Protein AF-A0A0K0D5I9-F1 (afdb_monomer_lite)

Secondary structure (DSSP, 8-state):
-PPPP-THHHHHHHHTSHHHHHHHHHHHHHHHHHHHHHHHHHHHHHHHHHHHHHHHHH-TT-SS-TTTT-HHHH---PPP---S-EEETTT--HHHHIIIIITTT---EEESTTTT-THHHHS-----SS--S-----

Sequence (138 aa):
MEPSVPVVSHLWSYFTSTKFVKDIGEAANIVKNAVVEAGRRIYLTRCERRVAAAQRKQRPDLKDGWSALDLANKFKLAPLDDKMERVDGTALNVEEFQEKYEAPRIPCVITGLTRNWKAHENWTIRVSHFYPIYSCLI

Radius of gyration: 32.14 Å; chains: 1; bounding box: 56×35×105 Å

Foldseek 3Di:
DPDDDPPVVVVVCCCPDPNVVVVVVVVVVVVVVVVVVVVVVVVVVVVVVVVLVVCCVVCVVCNPCPCVPVCVPVPDDDDDDDPAAEDEPVPDDPVNCCVPPVVVPNDHHYDNPCPPPCCVVPVDPDPDPDDDPPDPDD

Organism: Angiostrongylus cantonensis (NCBI:txid6313)

Structure (mmCIF, N/CA/C/O backbone):
data_AF-A0A0K0D5I9-F1
#
_entry.id   AF-A0A0K0D5I9-F1
#
loop_
_atom_site.group_PDB
_atom_site.id
_atom_site.type_symbol
_atom_site.label_atom_id
_atom_site.label_alt_id
_atom_site.label_comp_id
_atom_site.label_asym_id
_atom_site.label_entity_id
_atom_site.label_seq_id
_atom_site.pdbx_PDB_ins_code
_atom_site.Cartn_x
_atom_site.Cartn_y
_atom_site.Cartn_z
_atom_site.occupancy
_atom_site.B_iso_or_equiv
_atom_site.auth_seq_id
_atom_site.auth_comp_id
_atom_site.auth_asym_id
_atom_site.auth_atom_id
_atom_site.pdbx_PDB_model_num
ATOM 1 N N . MET A 1 1 ? 31.358 -1.323 -76.765 1.00 41.28 1 MET A N 1
ATOM 2 C CA . MET A 1 1 ? 31.624 -0.511 -75.560 1.00 41.28 1 MET A CA 1
ATOM 3 C C . MET A 1 1 ? 30.287 0.061 -75.134 1.00 41.28 1 MET A C 1
ATOM 5 O O . MET A 1 1 ? 29.838 1.033 -75.722 1.00 41.28 1 MET A O 1
ATOM 9 N N . GLU A 1 2 ? 29.590 -0.627 -74.233 1.00 45.97 2 GLU A N 1
ATOM 10 C CA . GLU A 1 2 ? 28.340 -0.117 -73.657 1.00 45.97 2 GLU A CA 1
ATOM 11 C C . GLU A 1 2 ? 28.681 1.057 -72.724 1.00 45.97 2 GLU A C 1
ATOM 13 O O . GLU A 1 2 ? 29.572 0.904 -71.880 1.00 45.97 2 GLU A O 1
ATOM 18 N N . PRO A 1 3 ? 28.060 2.238 -72.885 1.00 51.06 3 PRO A N 1
ATOM 19 C CA . PRO A 1 3 ? 28.363 3.385 -72.045 1.00 51.06 3 PRO A CA 1
ATOM 20 C C . PRO A 1 3 ? 27.823 3.155 -70.631 1.00 51.06 3 PRO A C 1
ATOM 22 O O . PRO A 1 3 ? 26.630 2.952 -70.417 1.00 51.06 3 PRO A O 1
ATOM 25 N N . SER A 1 4 ? 28.725 3.204 -69.653 1.00 61.84 4 SER A N 1
ATOM 26 C CA . SER A 1 4 ? 28.412 3.126 -68.229 1.00 61.84 4 SER A CA 1
ATOM 27 C C . SER A 1 4 ? 27.438 4.236 -67.825 1.00 61.84 4 SER A C 1
ATOM 29 O O . SER A 1 4 ? 27.769 5.422 -67.897 1.00 61.84 4 SER A O 1
ATOM 31 N N . VAL A 1 5 ? 26.244 3.847 -67.384 1.00 62.91 5 VAL A N 1
ATOM 32 C CA . VAL A 1 5 ? 25.207 4.754 -66.878 1.00 62.91 5 VAL A CA 1
ATOM 33 C C . VAL A 1 5 ? 25.771 5.554 -65.692 1.00 62.91 5 VAL A C 1
ATOM 35 O O . VAL A 1 5 ? 26.377 4.954 -64.798 1.00 62.91 5 VAL A O 1
ATOM 38 N N . PRO A 1 6 ? 25.612 6.890 -65.637 1.00 56.94 6 PRO A N 1
ATOM 39 C CA . PRO A 1 6 ? 26.158 7.675 -64.541 1.00 56.94 6 PRO A CA 1
ATOM 40 C C . PRO A 1 6 ? 25.396 7.359 -63.251 1.00 56.94 6 PRO A C 1
ATOM 42 O O . PRO A 1 6 ? 24.243 7.744 -63.077 1.00 56.94 6 PRO A O 1
ATOM 45 N N . VAL A 1 7 ? 26.086 6.709 -62.313 1.00 59.25 7 VAL A N 1
ATOM 46 C CA . VAL A 1 7 ? 25.630 6.348 -60.953 1.00 59.25 7 VAL A CA 1
ATOM 47 C C . VAL A 1 7 ? 25.022 7.542 -60.183 1.00 59.25 7 VAL A C 1
ATOM 49 O O . VAL A 1 7 ? 24.247 7.378 -59.244 1.00 59.25 7 VAL A O 1
ATOM 52 N N . VAL A 1 8 ? 25.325 8.767 -60.615 1.00 56.69 8 VAL A N 1
ATOM 53 C CA . VAL A 1 8 ? 24.953 10.034 -59.976 1.00 56.69 8 VAL A CA 1
ATOM 54 C C . VAL A 1 8 ? 23.456 10.372 -60.092 1.00 56.69 8 VAL A C 1
ATOM 56 O O . VAL A 1 8 ? 22.905 10.990 -59.179 1.00 56.69 8 VAL A O 1
ATOM 59 N N . SER A 1 9 ? 22.759 9.959 -61.160 1.00 61.22 9 SER A N 1
ATOM 60 C CA . SER A 1 9 ? 21.341 10.324 -61.369 1.00 61.22 9 SER A CA 1
ATOM 61 C C . SER A 1 9 ? 20.396 9.656 -60.358 1.00 61.22 9 SER A C 1
ATOM 63 O O . SER A 1 9 ? 19.396 10.240 -59.926 1.00 61.22 9 SER A O 1
ATOM 65 N N . HIS A 1 10 ? 20.750 8.447 -59.922 1.00 65.06 10 HIS A N 1
ATOM 66 C CA . HIS A 1 10 ? 19.970 7.660 -58.971 1.00 65.06 10 HIS A CA 1
ATOM 67 C C . HIS A 1 10 ? 20.075 8.191 -57.532 1.00 65.06 10 HIS A C 1
ATOM 69 O O . HIS A 1 10 ? 19.126 8.083 -56.758 1.00 65.06 10 HIS A O 1
ATOM 75 N N . LEU A 1 11 ? 21.208 8.806 -57.179 1.00 69.88 11 LEU A N 1
ATOM 76 C CA . LEU A 1 11 ? 21.426 9.409 -55.862 1.00 69.88 11 LEU A CA 1
ATOM 77 C C . LEU A 1 11 ? 20.698 10.751 -55.733 1.00 69.88 11 LEU A C 1
ATOM 79 O O . LEU A 1 11 ? 19.989 10.973 -54.755 1.00 69.88 11 LEU A O 1
ATOM 83 N N . TRP A 1 12 ? 20.800 11.627 -56.736 1.00 71.62 12 TRP A N 1
ATOM 84 C CA . TRP A 1 12 ? 20.142 12.941 -56.704 1.00 71.62 12 TRP A CA 1
ATOM 85 C C . TRP A 1 12 ? 18.609 12.858 -56.696 1.00 71.62 12 TRP A C 1
ATOM 87 O O . TRP A 1 12 ? 17.944 13.627 -55.996 1.00 71.62 12 TRP A O 1
ATOM 97 N N . SER A 1 13 ? 18.039 11.890 -57.417 1.00 72.06 13 SER A N 1
ATOM 98 C CA . SER A 1 13 ? 16.593 11.627 -57.396 1.00 72.06 13 SER A CA 1
ATOM 99 C C . SER A 1 13 ? 16.115 11.075 -56.051 1.00 72.06 13 SER A C 1
ATOM 101 O O . SER A 1 13 ? 15.005 11.380 -55.626 1.00 72.06 13 SER A O 1
ATOM 103 N N . TYR A 1 14 ? 16.957 10.322 -55.339 1.00 74.38 14 TYR A N 1
ATOM 104 C CA . TYR A 1 14 ? 16.665 9.855 -53.986 1.00 74.38 14 TYR A CA 1
ATOM 105 C C . TYR A 1 14 ? 16.704 10.997 -52.963 1.00 74.38 14 TYR A C 1
ATOM 107 O O . TYR A 1 14 ? 15.736 11.169 -52.229 1.00 74.38 14 TYR A O 1
ATOM 115 N N . PHE A 1 15 ? 17.752 11.830 -52.970 1.00 74.25 15 PHE A N 1
ATOM 116 C CA . PHE A 1 15 ? 17.899 12.962 -52.039 1.00 74.25 15 PHE A CA 1
ATOM 117 C C . PHE A 1 15 ? 16.754 13.983 -52.120 1.00 74.25 15 PHE A C 1
ATOM 119 O O . PHE A 1 15 ? 16.392 14.592 -51.117 1.00 74.25 15 PHE A O 1
ATOM 126 N N . THR A 1 16 ? 16.167 14.160 -53.304 1.00 70.75 16 THR A N 1
ATOM 127 C CA . THR A 1 16 ? 15.016 15.053 -53.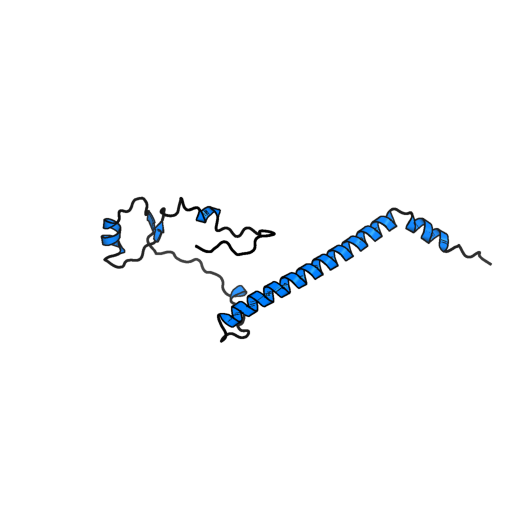530 1.00 70.75 16 THR A CA 1
ATOM 128 C C . THR A 1 16 ? 13.664 14.343 -53.394 1.00 70.75 16 THR A C 1
ATOM 130 O O . THR A 1 16 ? 12.613 14.983 -53.440 1.00 70.75 16 THR A O 1
ATOM 133 N N . SER A 1 17 ? 13.669 13.021 -53.198 1.00 77.19 17 SER A N 1
ATOM 134 C CA . SER A 1 17 ? 12.463 12.219 -53.027 1.00 77.19 17 SER A CA 1
ATOM 135 C C . SER A 1 17 ? 11.871 12.383 -51.630 1.00 77.19 17 SER A C 1
ATOM 137 O O . SER A 1 17 ? 12.570 12.482 -50.622 1.00 77.19 17 SER A O 1
ATOM 139 N N . THR A 1 18 ? 10.549 12.253 -51.548 1.00 77.31 18 THR A N 1
ATOM 140 C CA . THR A 1 18 ? 9.827 12.105 -50.278 1.00 77.31 18 THR A CA 1
ATOM 141 C C . THR A 1 18 ? 10.267 10.871 -49.482 1.00 77.31 18 THR A C 1
ATOM 143 O O . THR A 1 18 ? 10.040 10.828 -48.274 1.00 77.31 18 THR A O 1
ATOM 146 N N . LYS A 1 19 ? 10.916 9.885 -50.123 1.00 75.75 19 LYS A N 1
ATOM 147 C CA . LYS A 1 19 ? 11.519 8.720 -49.454 1.00 75.75 19 LYS A CA 1
ATOM 148 C C . LYS A 1 19 ? 12.682 9.116 -48.539 1.00 75.75 19 LYS A C 1
ATOM 150 O O . LYS A 1 19 ? 12.658 8.755 -47.373 1.00 75.75 19 LYS A O 1
ATOM 155 N N . PHE A 1 20 ? 13.605 9.960 -49.002 1.00 81.25 20 PHE A N 1
ATOM 156 C CA . PHE A 1 20 ? 14.739 10.422 -48.193 1.00 81.25 20 PHE A CA 1
ATOM 157 C C . PHE A 1 20 ? 14.297 11.189 -46.939 1.00 81.25 20 PHE A C 1
ATOM 159 O O . PHE A 1 20 ? 14.837 10.984 -45.854 1.00 81.25 20 PHE A O 1
ATOM 166 N N . VAL A 1 21 ? 13.259 12.023 -47.058 1.00 79.00 21 VAL A N 1
ATOM 167 C CA . VAL A 1 21 ? 12.684 12.737 -45.906 1.00 79.00 21 VAL A CA 1
ATOM 168 C C . VAL A 1 21 ? 12.071 11.764 -44.891 1.00 79.00 21 VAL A C 1
ATOM 170 O O . VAL A 1 21 ? 12.228 11.961 -43.686 1.00 79.00 21 VAL A O 1
ATOM 173 N N . LYS A 1 22 ? 11.399 10.702 -45.357 1.00 81.31 22 LYS A N 1
ATOM 174 C CA . LYS A 1 22 ? 10.850 9.653 -44.483 1.00 81.31 22 LYS A CA 1
ATOM 175 C C . LYS A 1 22 ? 11.952 8.867 -43.781 1.00 81.31 22 LYS A C 1
ATOM 177 O O . LYS A 1 22 ? 11.858 8.697 -42.570 1.00 81.31 22 LYS A O 1
ATOM 182 N N . ASP A 1 23 ? 13.004 8.486 -44.499 1.00 83.69 23 ASP A N 1
ATOM 183 C CA . ASP A 1 23 ? 14.118 7.705 -43.954 1.00 83.69 23 ASP A CA 1
ATOM 184 C C . ASP A 1 23 ? 14.917 8.514 -42.914 1.00 83.69 23 ASP A C 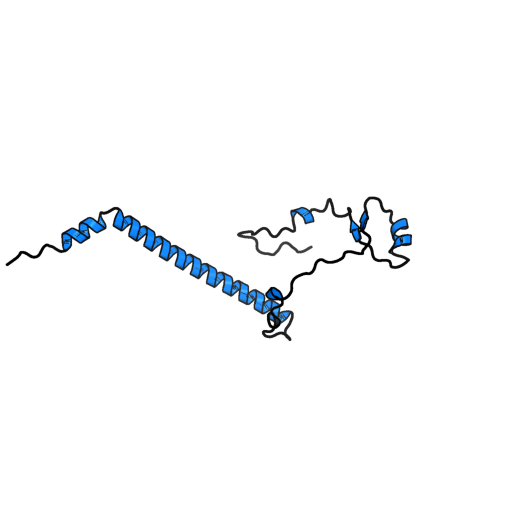1
ATOM 186 O O . ASP A 1 23 ? 15.295 7.992 -41.865 1.00 83.69 23 ASP A O 1
ATOM 190 N N . ILE A 1 24 ? 15.091 9.825 -43.130 1.00 85.94 24 ILE A N 1
ATOM 191 C CA . ILE A 1 24 ? 15.641 10.733 -42.109 1.00 85.94 24 ILE A CA 1
ATOM 192 C C . ILE A 1 24 ? 14.702 10.853 -40.909 1.00 85.94 24 ILE A C 1
ATOM 194 O O . ILE A 1 24 ? 15.166 10.848 -39.769 1.00 85.94 24 ILE A O 1
ATOM 198 N N . GLY A 1 25 ? 13.393 10.970 -41.139 1.00 85.69 25 GLY A N 1
ATOM 199 C CA . GLY A 1 25 ? 12.401 11.021 -40.066 1.00 85.69 25 GLY A CA 1
ATOM 200 C C . GLY A 1 25 ? 12.409 9.755 -39.205 1.00 85.69 25 GLY A C 1
ATOM 201 O O . GLY A 1 25 ? 12.348 9.834 -37.977 1.00 85.69 25 GLY A O 1
ATOM 202 N N . GLU A 1 26 ? 12.544 8.587 -39.829 1.00 87.75 26 GLU A N 1
ATOM 203 C CA . GLU A 1 26 ? 12.663 7.300 -39.148 1.00 87.75 26 GLU A CA 1
ATOM 204 C C . GLU A 1 26 ? 13.975 7.200 -38.362 1.00 87.75 26 GLU A C 1
ATOM 206 O O . GLU A 1 26 ? 13.953 6.900 -37.166 1.00 87.75 26 GLU A O 1
ATOM 211 N N . ALA A 1 27 ? 15.104 7.575 -38.972 1.00 86.00 27 ALA A N 1
ATOM 212 C CA . ALA A 1 27 ? 16.395 7.636 -38.290 1.00 86.00 27 ALA A CA 1
ATOM 213 C C . ALA A 1 27 ? 16.371 8.594 -37.083 1.00 86.00 27 ALA A C 1
ATOM 215 O O . ALA A 1 27 ? 16.864 8.257 -36.005 1.00 86.00 27 ALA A O 1
ATOM 216 N N . ALA A 1 28 ? 15.739 9.762 -37.220 1.00 88.06 28 ALA A N 1
ATOM 217 C CA . ALA A 1 28 ? 15.583 10.724 -36.133 1.00 88.06 28 ALA A CA 1
ATOM 218 C C . ALA A 1 28 ? 14.728 10.165 -34.984 1.00 88.06 28 ALA A C 1
ATOM 220 O O . ALA A 1 28 ? 15.061 10.367 -33.814 1.00 88.06 28 ALA A O 1
ATOM 221 N N . ASN A 1 29 ? 13.660 9.423 -35.293 1.00 89.69 29 ASN A N 1
ATOM 222 C CA . ASN A 1 29 ? 12.839 8.755 -34.282 1.00 89.69 29 ASN A CA 1
ATOM 223 C C . ASN A 1 29 ? 13.618 7.665 -33.537 1.00 89.69 29 ASN A C 1
ATOM 225 O O . ASN A 1 29 ? 13.519 7.585 -32.312 1.00 89.69 29 ASN A O 1
ATOM 229 N N . ILE A 1 30 ? 14.433 6.874 -34.239 1.00 90.75 30 ILE A N 1
ATOM 230 C CA . ILE A 1 30 ? 15.297 5.857 -33.622 1.00 90.75 30 ILE A CA 1
ATOM 231 C C . ILE A 1 30 ? 16.283 6.515 -32.651 1.00 90.75 30 ILE A C 1
ATOM 233 O O . ILE A 1 30 ? 16.378 6.104 -31.493 1.00 90.75 30 ILE A O 1
ATOM 237 N N . VAL A 1 31 ? 16.965 7.579 -33.083 1.00 91.25 31 VAL A N 1
ATOM 238 C CA . VAL A 1 31 ? 17.918 8.314 -32.237 1.00 91.25 31 VAL A CA 1
ATOM 239 C C . VAL A 1 31 ? 17.215 8.933 -31.029 1.00 91.25 31 VAL A C 1
ATOM 241 O O . VAL A 1 31 ? 17.68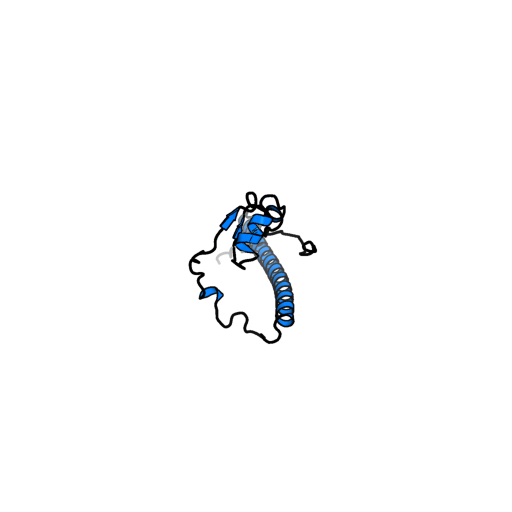8 8.795 -29.901 1.00 91.25 31 VAL A O 1
ATOM 244 N N . LYS A 1 32 ? 16.051 9.561 -31.227 1.00 91.44 32 LYS A N 1
ATOM 245 C CA . LYS A 1 32 ? 15.243 10.121 -30.137 1.00 91.44 32 LYS A CA 1
ATOM 246 C C . LYS A 1 32 ? 14.866 9.051 -29.113 1.00 91.44 32 LYS A C 1
ATOM 248 O O . LYS A 1 32 ? 15.018 9.282 -27.914 1.00 91.44 32 LYS A O 1
ATOM 253 N N . ASN A 1 33 ? 14.406 7.887 -29.566 1.00 91.62 33 ASN A N 1
ATOM 254 C CA . ASN A 1 33 ? 14.031 6.787 -28.682 1.00 91.62 33 ASN A CA 1
ATOM 255 C C . ASN A 1 33 ? 15.240 6.266 -27.900 1.00 91.62 33 ASN A C 1
ATOM 257 O O . ASN A 1 33 ? 15.152 6.133 -26.682 1.00 91.62 33 ASN A O 1
ATOM 261 N N . ALA A 1 34 ? 16.389 6.084 -28.557 1.00 90.56 34 ALA A N 1
ATOM 262 C CA . ALA A 1 34 ? 17.625 5.662 -27.902 1.00 90.56 34 ALA A CA 1
ATOM 263 C C . ALA A 1 34 ? 18.079 6.652 -26.812 1.00 90.56 34 ALA A C 1
ATOM 265 O O . ALA A 1 34 ? 18.460 6.243 -25.714 1.00 90.56 34 ALA A O 1
ATOM 266 N N . VAL A 1 35 ? 17.983 7.960 -27.073 1.00 90.75 35 VAL A N 1
ATOM 267 C CA . VAL A 1 35 ? 18.310 9.006 -26.090 1.00 90.75 35 VAL A CA 1
ATOM 268 C C . VAL A 1 35 ? 17.336 8.986 -24.910 1.00 90.75 35 VAL A C 1
ATOM 270 O O . VAL A 1 35 ? 17.760 9.049 -23.755 1.00 90.75 35 VAL A O 1
ATOM 273 N N . VAL A 1 36 ? 16.034 8.861 -25.173 1.00 88.31 36 VAL A N 1
ATOM 274 C CA . VAL A 1 36 ? 15.012 8.761 -24.120 1.00 88.31 36 VAL A CA 1
ATOM 275 C C . VAL A 1 36 ? 15.230 7.513 -23.264 1.00 88.31 36 VAL A C 1
ATOM 277 O O . VAL A 1 36 ? 15.136 7.585 -22.038 1.00 88.31 36 VAL A O 1
ATOM 280 N N . GLU A 1 37 ? 15.558 6.377 -23.874 1.00 89.38 37 GLU A N 1
ATOM 281 C CA . GLU A 1 37 ? 15.876 5.142 -23.159 1.00 89.38 37 GLU A CA 1
ATOM 282 C C . GLU A 1 37 ? 17.138 5.273 -22.307 1.00 89.38 37 GLU A C 1
ATOM 284 O O . GLU A 1 37 ? 17.125 4.878 -21.139 1.00 89.38 37 GLU A O 1
ATOM 289 N N . ALA A 1 38 ? 18.204 5.869 -22.846 1.00 88.12 38 ALA A N 1
ATOM 290 C CA . ALA A 1 38 ? 19.423 6.141 -22.092 1.00 88.12 38 ALA A CA 1
ATOM 291 C C . ALA A 1 38 ? 19.129 7.030 -20.871 1.00 88.12 38 ALA A C 1
ATOM 293 O O . ALA A 1 38 ? 19.547 6.713 -19.755 1.00 88.12 38 ALA A O 1
ATOM 294 N N . GLY A 1 39 ? 18.322 8.081 -21.053 1.00 87.50 39 GLY A N 1
ATOM 295 C CA . GLY A 1 39 ? 17.853 8.939 -19.966 1.00 87.50 39 GLY A CA 1
ATOM 296 C C . GLY A 1 39 ? 17.061 8.177 -18.897 1.00 87.50 39 GLY A C 1
ATOM 297 O O . GLY A 1 39 ? 17.335 8.324 -17.704 1.00 87.50 39 GLY A O 1
ATOM 298 N N . ARG A 1 40 ? 16.124 7.304 -19.299 1.00 85.00 40 ARG A N 1
ATOM 299 C CA . ARG A 1 40 ? 15.361 6.458 -18.360 1.00 85.00 40 ARG A CA 1
ATOM 300 C C . ARG A 1 40 ? 16.262 5.509 -17.579 1.00 85.00 40 ARG A C 1
ATOM 302 O O . ARG A 1 40 ? 16.085 5.390 -16.371 1.00 85.00 40 ARG A O 1
ATOM 309 N N . ARG A 1 41 ? 17.237 4.864 -18.227 1.00 86.81 41 ARG A N 1
ATOM 310 C CA . ARG A 1 41 ? 18.189 3.967 -17.547 1.00 86.81 41 ARG A CA 1
ATOM 311 C C . ARG A 1 41 ? 18.978 4.715 -16.474 1.00 86.81 41 ARG A C 1
ATOM 313 O O . ARG A 1 41 ? 19.062 4.252 -15.340 1.00 86.81 41 ARG A O 1
ATOM 320 N N . ILE A 1 42 ? 19.485 5.908 -16.786 1.00 85.50 42 ILE A N 1
ATOM 321 C CA . ILE A 1 42 ? 20.193 6.747 -15.806 1.00 85.50 42 ILE A CA 1
ATOM 322 C C . ILE A 1 42 ? 19.273 7.100 -14.626 1.00 85.50 42 ILE A C 1
ATOM 324 O O . ILE A 1 42 ? 19.679 6.986 -13.469 1.00 85.50 42 ILE A O 1
ATOM 328 N N . TYR A 1 43 ? 18.020 7.475 -14.888 1.00 83.62 43 TYR A N 1
ATOM 329 C CA . TYR A 1 43 ? 17.056 7.772 -13.826 1.00 83.62 43 TYR A CA 1
ATOM 330 C C . TYR A 1 43 ? 16.767 6.552 -12.935 1.00 83.62 43 TYR A C 1
ATOM 332 O O . TYR A 1 43 ? 16.861 6.649 -11.709 1.00 83.62 43 TYR A O 1
ATOM 340 N N . LEU A 1 44 ? 16.479 5.397 -13.540 1.00 85.69 44 LEU A N 1
ATOM 341 C CA . LEU A 1 44 ? 16.189 4.154 -12.822 1.00 85.69 44 LEU A CA 1
ATOM 342 C C . LEU A 1 44 ? 17.368 3.726 -11.945 1.00 85.69 44 LEU A C 1
ATOM 344 O O . LEU A 1 44 ? 17.169 3.493 -10.756 1.00 85.69 44 LEU A O 1
ATOM 348 N N . THR A 1 45 ? 18.600 3.761 -12.463 1.00 90.31 45 THR A N 1
ATOM 349 C CA . THR A 1 45 ? 19.792 3.416 -11.664 1.00 90.31 45 THR A CA 1
ATOM 350 C C . THR A 1 45 ? 19.967 4.316 -10.436 1.00 90.31 45 THR A C 1
ATOM 352 O O . THR A 1 45 ? 20.407 3.858 -9.380 1.00 90.31 45 THR A O 1
ATOM 355 N N . ARG A 1 46 ? 19.595 5.603 -10.512 1.00 89.38 46 ARG A N 1
ATOM 356 C CA . ARG A 1 46 ? 19.608 6.496 -9.342 1.00 89.38 46 ARG A CA 1
ATOM 357 C C . ARG A 1 46 ? 18.554 6.089 -8.314 1.00 89.38 46 ARG A C 1
ATOM 359 O O . ARG A 1 46 ? 18.849 6.092 -7.118 1.00 89.38 46 ARG A O 1
ATOM 366 N N . CYS A 1 47 ? 17.344 5.762 -8.759 1.00 89.56 47 CYS A N 1
ATOM 367 C CA . CYS A 1 47 ? 16.271 5.297 -7.883 1.00 89.56 47 CYS A CA 1
ATOM 368 C C . CYS A 1 47 ? 16.643 3.976 -7.203 1.00 89.56 47 CYS A C 1
ATOM 370 O O . CYS A 1 47 ? 16.558 3.884 -5.981 1.00 89.56 47 CYS A O 1
ATOM 372 N N . GLU A 1 48 ? 17.167 3.010 -7.956 1.00 90.12 48 GLU A N 1
ATOM 373 C CA . GLU A 1 48 ? 17.653 1.723 -7.446 1.00 90.12 48 GLU A CA 1
ATOM 374 C C . GLU A 1 48 ? 18.731 1.901 -6.376 1.00 90.12 48 GLU A C 1
ATOM 376 O O . GLU A 1 48 ? 18.654 1.287 -5.316 1.00 90.12 48 GLU A O 1
ATOM 381 N N . ARG A 1 49 ? 19.699 2.806 -6.584 1.00 91.00 49 ARG A N 1
ATOM 382 C CA . ARG A 1 49 ? 20.723 3.109 -5.568 1.00 91.00 49 ARG A CA 1
ATOM 383 C C . ARG A 1 49 ? 20.116 3.643 -4.271 1.00 91.00 49 ARG A C 1
ATOM 385 O O . ARG A 1 49 ? 20.566 3.261 -3.193 1.00 91.00 49 ARG A O 1
ATOM 392 N N . ARG A 1 50 ? 19.107 4.520 -4.359 1.00 92.31 50 ARG A N 1
ATOM 393 C CA . ARG A 1 50 ? 18.409 5.068 -3.179 1.00 92.31 50 ARG A CA 1
ATOM 394 C C . ARG A 1 50 ? 17.622 3.984 -2.448 1.00 92.31 50 ARG A C 1
ATOM 396 O O . ARG A 1 50 ? 17.690 3.923 -1.223 1.00 92.31 50 ARG A O 1
ATOM 403 N N . VAL A 1 51 ? 16.930 3.122 -3.192 1.00 91.25 51 VAL A N 1
ATOM 404 C CA . VAL A 1 51 ? 16.194 1.978 -2.638 1.00 91.25 51 VAL A CA 1
ATOM 405 C C . VAL A 1 51 ? 17.157 1.004 -1.960 1.00 91.25 51 VAL A C 1
ATOM 407 O O . VAL A 1 51 ? 16.964 0.684 -0.793 1.00 91.25 51 VAL A O 1
ATOM 410 N N . ALA A 1 52 ? 18.250 0.620 -2.621 1.00 90.25 52 ALA A N 1
ATOM 411 C CA . ALA A 1 52 ? 19.253 -0.285 -2.064 1.00 90.25 52 ALA A CA 1
ATOM 412 C C . ALA A 1 52 ? 19.928 0.288 -0.806 1.00 90.25 52 ALA A C 1
ATOM 414 O O . ALA A 1 52 ? 20.185 -0.439 0.152 1.00 90.25 52 ALA A O 1
ATOM 415 N N . ALA A 1 53 ? 20.202 1.596 -0.771 1.00 92.19 53 ALA A N 1
ATOM 416 C CA . ALA A 1 53 ? 20.730 2.253 0.423 1.00 92.19 53 ALA A CA 1
ATOM 417 C C . ALA A 1 53 ? 19.737 2.193 1.598 1.00 92.19 53 ALA A C 1
ATOM 419 O O . ALA A 1 53 ? 20.139 1.884 2.720 1.00 92.19 53 ALA A O 1
ATOM 420 N N . ALA A 1 54 ? 18.446 2.438 1.344 1.00 93.25 54 ALA A N 1
ATOM 421 C CA . ALA A 1 54 ? 17.399 2.321 2.358 1.00 93.25 54 ALA A CA 1
ATOM 422 C C . ALA A 1 54 ? 17.236 0.873 2.851 1.00 93.25 54 ALA A C 1
ATOM 424 O O . ALA A 1 54 ? 17.200 0.642 4.058 1.00 93.25 54 ALA A O 1
ATOM 425 N N . GLN A 1 55 ? 17.234 -0.100 1.936 1.00 91.56 55 GLN A N 1
ATOM 426 C CA . GLN A 1 55 ? 17.154 -1.529 2.251 1.00 91.56 55 GLN A CA 1
ATOM 427 C C . GLN A 1 55 ? 18.308 -1.980 3.152 1.00 91.56 55 GLN A C 1
ATOM 429 O O . GLN A 1 55 ? 18.061 -2.565 4.204 1.00 91.56 55 GLN A O 1
ATOM 434 N N . ARG A 1 56 ? 19.558 -1.642 2.800 1.00 90.56 56 ARG A N 1
ATOM 435 C CA . ARG A 1 56 ? 20.742 -1.981 3.614 1.00 90.56 56 ARG A CA 1
ATOM 436 C C . ARG A 1 56 ? 20.725 -1.315 4.987 1.00 90.56 56 ARG A C 1
ATOM 438 O O . ARG A 1 56 ? 21.196 -1.909 5.949 1.00 90.56 56 ARG A O 1
ATOM 445 N N . LYS A 1 57 ? 20.191 -0.090 5.086 1.00 92.62 57 LYS A N 1
ATOM 446 C CA . LYS A 1 57 ? 20.051 0.619 6.365 1.00 92.62 57 LYS A CA 1
ATOM 447 C C . LYS A 1 57 ? 18.997 -0.033 7.262 1.00 92.62 57 LYS A C 1
ATOM 449 O O . LYS A 1 57 ? 19.208 -0.124 8.464 1.00 92.62 57 LYS A O 1
ATOM 454 N N . GLN A 1 58 ? 17.865 -0.446 6.694 1.00 93.81 58 GLN A N 1
ATOM 455 C CA . GLN A 1 58 ? 16.748 -1.004 7.458 1.00 93.81 58 GLN A CA 1
ATOM 456 C C . GLN A 1 58 ? 16.980 -2.466 7.860 1.00 93.81 58 GLN A C 1
ATOM 458 O O . GLN A 1 58 ? 16.606 -2.864 8.959 1.00 93.81 58 GLN A O 1
ATOM 463 N N . ARG A 1 59 ? 17.573 -3.266 6.967 1.00 92.50 59 ARG A N 1
ATOM 464 C CA . ARG A 1 59 ? 17.824 -4.701 7.155 1.00 92.50 59 ARG A CA 1
ATOM 465 C C . ARG A 1 59 ? 19.261 -5.051 6.750 1.00 92.50 59 ARG A C 1
ATOM 467 O O . ARG A 1 59 ? 19.472 -5.611 5.675 1.00 92.50 59 ARG A O 1
ATOM 474 N N . PRO A 1 60 ? 20.266 -4.708 7.579 1.00 90.31 60 PRO A N 1
ATOM 475 C CA . PRO A 1 60 ? 21.671 -4.996 7.278 1.00 90.31 60 PRO A CA 1
ATOM 476 C C . PRO A 1 60 ? 21.995 -6.499 7.305 1.00 90.31 60 PRO A C 1
ATOM 478 O O . PRO A 1 60 ? 22.974 -6.931 6.700 1.00 90.31 60 PRO A O 1
ATOM 481 N N . ASP A 1 61 ? 21.167 -7.293 7.987 1.00 92.62 61 ASP A N 1
ATOM 482 C CA . ASP A 1 61 ? 21.209 -8.756 8.018 1.00 92.62 61 ASP A CA 1
ATOM 483 C C . ASP A 1 61 ? 20.911 -9.378 6.645 1.00 92.62 61 ASP A C 1
ATOM 485 O O . ASP A 1 61 ? 21.443 -10.433 6.295 1.00 92.62 61 ASP A O 1
ATOM 489 N N . LEU A 1 62 ? 20.095 -8.699 5.836 1.00 89.31 62 LEU A N 1
ATOM 490 C CA . LEU A 1 62 ? 19.589 -9.205 4.571 1.00 89.31 62 LEU A CA 1
ATOM 491 C C . LEU A 1 62 ? 20.381 -8.615 3.398 1.00 89.31 62 LEU A C 1
ATOM 493 O O . LEU A 1 62 ? 19.980 -7.616 2.803 1.00 89.31 62 LEU A O 1
ATOM 497 N N . LYS A 1 63 ? 21.516 -9.241 3.058 1.00 76.75 63 LYS A N 1
ATOM 498 C CA . LYS A 1 63 ? 22.408 -8.758 1.984 1.00 76.75 63 LYS A CA 1
ATOM 499 C C . LYS A 1 63 ? 21.745 -8.790 0.600 1.00 76.75 63 LYS A C 1
ATOM 501 O O . LYS A 1 63 ? 21.574 -7.732 0.009 1.00 76.75 63 LYS A O 1
ATOM 506 N N . ASP A 1 64 ? 21.305 -9.967 0.146 1.00 74.50 64 ASP A N 1
ATOM 507 C CA . ASP A 1 64 ? 20.691 -10.169 -1.185 1.00 74.50 64 ASP A CA 1
ATOM 508 C C . ASP A 1 64 ? 19.394 -11.008 -1.127 1.00 74.50 64 ASP A C 1
ATOM 510 O O . ASP A 1 64 ? 18.933 -11.566 -2.119 1.00 74.50 64 ASP A O 1
ATOM 514 N N . GLY A 1 65 ? 18.784 -11.125 0.057 1.00 82.69 65 GLY A N 1
ATOM 515 C CA . GLY A 1 65 ? 17.702 -12.084 0.314 1.00 82.69 65 GLY A CA 1
ATOM 516 C C . GLY A 1 65 ? 16.272 -11.576 0.101 1.00 82.69 65 GLY A C 1
ATOM 517 O O . GLY A 1 65 ? 15.334 -12.297 0.431 1.00 82.69 65 GLY A O 1
ATOM 518 N N . TRP A 1 66 ? 16.071 -10.367 -0.433 1.00 87.69 66 TRP A N 1
ATOM 519 C CA . TRP A 1 66 ? 14.731 -9.767 -0.574 1.00 87.69 66 TRP A CA 1
ATOM 520 C C . TRP A 1 66 ? 13.771 -10.592 -1.446 1.00 87.69 66 TRP A C 1
ATOM 522 O O . TRP A 1 66 ? 12.563 -10.550 -1.231 1.00 87.69 66 TRP A O 1
ATOM 532 N N . SER A 1 67 ? 14.298 -11.368 -2.395 1.00 88.75 67 SER A N 1
ATOM 533 C CA . SER A 1 67 ? 13.528 -12.218 -3.313 1.00 88.75 67 SER A CA 1
ATOM 534 C C . SER A 1 67 ? 13.813 -13.717 -3.159 1.00 88.75 67 SER A C 1
ATOM 536 O O . SER A 1 67 ? 13.345 -14.505 -3.975 1.00 88.75 67 SER A O 1
ATOM 538 N N . ALA A 1 68 ? 14.527 -14.145 -2.110 1.00 90.25 68 ALA A N 1
ATOM 539 C CA . ALA A 1 68 ? 15.003 -15.529 -1.974 1.00 90.25 68 ALA A CA 1
ATOM 540 C C . ALA A 1 68 ? 13.881 -16.585 -2.002 1.00 90.25 68 ALA A C 1
ATOM 542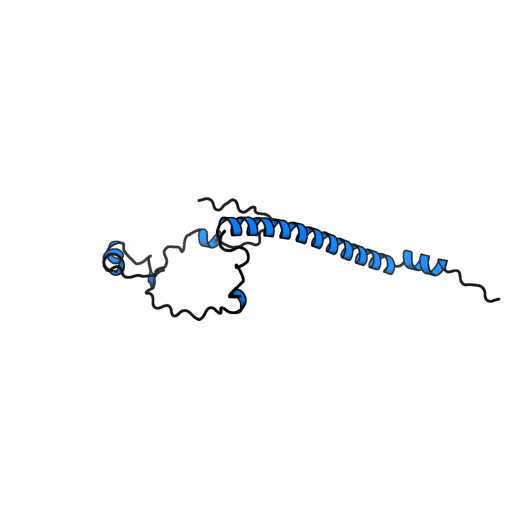 O O . ALA A 1 68 ? 14.057 -17.679 -2.532 1.00 90.25 68 ALA A O 1
ATOM 543 N N . LEU A 1 69 ? 12.715 -16.254 -1.443 1.00 90.62 69 LEU A N 1
ATOM 544 C CA . LEU A 1 69 ? 11.567 -17.162 -1.366 1.00 90.62 69 LEU A CA 1
ATOM 545 C C . LEU A 1 69 ? 10.627 -17.060 -2.576 1.00 90.62 69 LEU A C 1
ATOM 547 O O . LEU A 1 69 ? 9.739 -17.900 -2.726 1.00 90.62 69 LEU A O 1
ATOM 551 N N . ASP A 1 70 ? 10.816 -16.054 -3.436 1.00 91.31 70 ASP A N 1
ATOM 552 C CA . ASP A 1 70 ? 9.963 -15.772 -4.597 1.00 91.31 70 ASP A CA 1
ATOM 553 C C . ASP A 1 70 ? 8.457 -15.717 -4.252 1.00 91.31 70 ASP A C 1
ATOM 555 O O . ASP A 1 70 ? 7.579 -16.169 -4.991 1.00 91.31 70 ASP A O 1
ATOM 559 N N . LEU A 1 71 ? 8.143 -15.162 -3.075 1.00 91.94 71 LEU A N 1
ATOM 560 C CA . LEU A 1 71 ? 6.765 -15.050 -2.590 1.00 91.94 71 LEU A CA 1
ATOM 561 C C . LEU A 1 71 ? 5.913 -14.161 -3.499 1.00 91.94 71 LEU A C 1
ATOM 563 O O . LEU A 1 71 ? 4.713 -14.376 -3.576 1.00 91.94 71 LEU A O 1
ATOM 567 N N . ALA A 1 72 ? 6.518 -13.228 -4.236 1.00 91.31 72 ALA A N 1
ATOM 568 C CA . ALA A 1 72 ? 5.804 -12.388 -5.195 1.00 91.31 72 ALA A CA 1
ATOM 569 C C . ALA A 1 72 ? 5.051 -13.210 -6.258 1.00 91.31 72 ALA A C 1
ATOM 571 O O . ALA A 1 72 ? 3.935 -12.854 -6.622 1.00 91.31 72 ALA A O 1
ATOM 572 N N . ASN A 1 73 ? 5.639 -14.318 -6.721 1.00 92.94 73 ASN A N 1
ATOM 573 C CA . ASN A 1 73 ? 5.031 -15.178 -7.737 1.00 92.94 73 ASN A CA 1
ATOM 574 C C . ASN A 1 73 ? 4.274 -16.365 -7.127 1.00 92.94 73 ASN A C 1
ATOM 576 O O . ASN A 1 73 ? 3.270 -16.821 -7.676 1.00 92.94 73 ASN A O 1
ATOM 580 N N . LYS A 1 74 ? 4.758 -16.888 -5.995 1.00 93.81 74 LYS A N 1
ATOM 581 C CA . LYS A 1 74 ? 4.227 -18.115 -5.382 1.00 93.81 74 LYS A CA 1
ATOM 582 C C . LYS A 1 74 ? 3.071 -17.866 -4.419 1.00 93.81 74 LYS A C 1
ATOM 584 O O . LYS A 1 74 ? 2.173 -18.701 -4.321 1.00 93.81 74 LYS A O 1
ATOM 589 N N . PHE A 1 75 ? 3.098 -16.758 -3.680 1.00 94.12 75 PHE A N 1
ATOM 590 C CA . PHE A 1 75 ? 2.110 -16.480 -2.645 1.00 94.12 75 PHE A CA 1
ATOM 591 C C . PHE A 1 75 ? 0.857 -15.866 -3.265 1.00 94.12 75 PHE A C 1
ATOM 593 O O . PHE A 1 75 ? 0.831 -14.700 -3.654 1.00 94.12 75 PHE A O 1
ATOM 600 N N . LYS A 1 76 ? -0.203 -16.668 -3.346 1.00 90.88 76 LYS A N 1
ATOM 601 C CA . LYS A 1 76 ? -1.537 -16.193 -3.708 1.00 90.88 76 LYS A CA 1
ATOM 602 C C . LYS A 1 76 ? -2.287 -15.860 -2.426 1.00 90.88 76 LYS A C 1
ATOM 604 O O . LYS A 1 76 ? -2.424 -16.718 -1.557 1.00 90.88 76 LYS A O 1
ATOM 609 N N . LEU A 1 77 ? -2.771 -14.626 -2.321 1.00 89.38 77 LEU A N 1
ATOM 610 C CA . LEU A 1 77 ? -3.647 -14.219 -1.227 1.00 89.38 77 LEU A CA 1
ATOM 611 C C . LEU A 1 77 ? -4.947 -15.025 -1.324 1.00 89.38 77 LEU A C 1
ATOM 613 O O . LEU A 1 77 ? -5.721 -14.854 -2.265 1.00 89.38 77 LEU A O 1
ATOM 617 N N . ALA A 1 78 ? -5.146 -15.945 -0.383 1.00 87.38 78 ALA A N 1
ATOM 618 C CA . ALA A 1 78 ? -6.393 -16.685 -0.260 1.00 87.38 78 ALA A CA 1
ATOM 619 C C . ALA A 1 78 ? -7.526 -15.734 0.171 1.00 87.38 78 ALA A C 1
ATOM 621 O O . ALA A 1 78 ? -7.248 -14.723 0.827 1.00 87.38 78 ALA A O 1
ATOM 622 N N . PRO A 1 79 ? -8.793 -16.033 -0.169 1.00 89.31 79 PRO A N 1
ATOM 623 C CA . PRO A 1 79 ? -9.920 -15.285 0.374 1.00 89.31 79 PRO A CA 1
ATOM 624 C C . PRO A 1 79 ? -9.887 -15.369 1.905 1.00 89.31 79 PRO A C 1
ATOM 626 O O . PRO A 1 79 ? -9.859 -16.460 2.474 1.00 89.31 79 PRO A O 1
ATOM 629 N N . LEU A 1 80 ? -9.826 -14.209 2.559 1.00 87.69 80 LEU A N 1
ATOM 630 C CA . LEU A 1 80 ? -9.836 -14.110 4.013 1.00 87.69 80 LEU A CA 1
ATOM 631 C C . LEU A 1 80 ? -11.278 -14.241 4.506 1.00 87.69 80 LEU A C 1
ATOM 633 O O . LEU A 1 80 ? -12.149 -13.495 4.062 1.00 87.69 80 LEU A O 1
ATOM 637 N N . ASP A 1 81 ? -11.508 -15.172 5.426 1.00 89.88 81 ASP A N 1
ATOM 638 C CA . ASP A 1 81 ? -12.781 -15.294 6.130 1.00 89.88 81 ASP A CA 1
ATOM 639 C C . ASP A 1 81 ? -12.829 -14.250 7.255 1.00 89.88 81 ASP A C 1
ATOM 641 O O . ASP A 1 81 ? -12.157 -14.389 8.282 1.00 89.88 81 ASP A O 1
ATOM 645 N N . ASP A 1 82 ? -13.554 -13.157 7.016 1.00 90.19 82 ASP A N 1
ATOM 646 C CA . ASP A 1 82 ? -13.735 -12.080 7.988 1.00 90.19 82 ASP A CA 1
ATOM 647 C C . ASP A 1 82 ? -14.817 -12.467 9.001 1.00 90.19 82 ASP A C 1
ATOM 649 O O . ASP A 1 82 ? -16.012 -12.405 8.720 1.00 90.19 82 ASP A O 1
ATOM 653 N N . LYS A 1 83 ? -14.375 -12.877 10.191 1.00 92.00 83 LYS A N 1
ATOM 654 C CA . LYS A 1 83 ? -15.248 -13.262 11.310 1.00 92.00 83 LYS A CA 1
ATOM 655 C C . LYS A 1 83 ? -15.461 -12.140 12.323 1.00 92.00 83 LYS A C 1
ATOM 657 O O . LYS A 1 83 ? -16.101 -12.371 13.346 1.00 92.00 83 LYS A O 1
ATOM 662 N N . MET A 1 84 ? -14.867 -10.968 12.103 1.00 92.81 84 MET A N 1
ATOM 663 C CA . MET A 1 84 ? -14.866 -9.903 13.098 1.00 92.81 84 MET A CA 1
ATOM 664 C C . MET A 1 84 ? -16.118 -9.039 12.973 1.00 92.81 84 MET A C 1
ATOM 666 O O . MET A 1 84 ? -16.550 -8.687 11.875 1.00 92.81 84 MET A O 1
ATOM 670 N N . GLU A 1 85 ? -16.698 -8.675 14.114 1.00 93.31 85 GLU A N 1
ATOM 671 C CA . GLU A 1 85 ? -17.889 -7.833 14.144 1.00 93.31 85 GLU A CA 1
ATOM 672 C C . GLU A 1 85 ? -17.577 -6.420 13.631 1.00 93.31 85 GLU A C 1
ATOM 674 O O . GLU A 1 85 ? -16.570 -5.808 14.004 1.00 93.31 85 GLU A O 1
ATOM 679 N N . ARG A 1 86 ? -18.456 -5.903 12.764 1.00 95.06 86 ARG A N 1
ATOM 680 C CA . A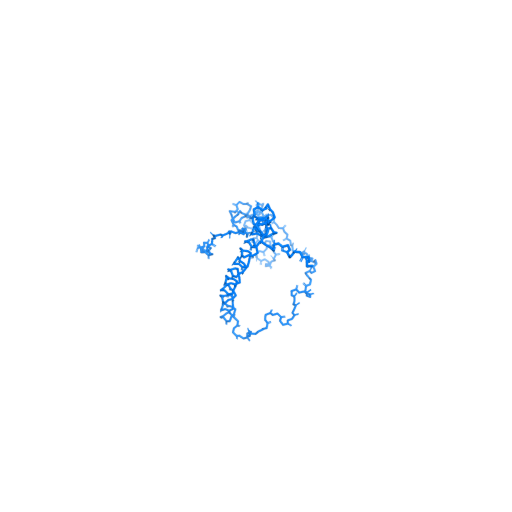RG A 1 86 ? -18.376 -4.554 12.193 1.00 95.06 86 ARG A CA 1
ATOM 681 C C . ARG A 1 86 ? -19.484 -3.694 12.777 1.00 95.06 86 ARG A C 1
ATOM 683 O O . ARG A 1 86 ? -20.659 -3.950 12.537 1.00 95.06 86 ARG A O 1
ATOM 690 N N . VAL A 1 87 ? -19.092 -2.654 13.499 1.00 94.12 87 VAL A N 1
ATOM 691 C CA . VAL A 1 87 ? -19.995 -1.761 14.229 1.00 94.12 87 VAL A CA 1
ATOM 692 C C . VAL A 1 87 ? -19.986 -0.392 13.556 1.00 94.12 87 VAL A C 1
ATOM 694 O O . VAL A 1 87 ? -18.931 0.082 13.126 1.00 94.12 87 VAL A O 1
ATOM 697 N N . ASP A 1 88 ? -21.143 0.259 13.424 1.00 94.62 88 ASP A N 1
ATOM 698 C CA . ASP A 1 88 ? -21.202 1.642 12.933 1.00 94.62 88 ASP A CA 1
ATOM 699 C C . ASP A 1 88 ? -20.876 2.610 14.074 1.00 94.62 88 ASP A C 1
ATOM 701 O O . ASP A 1 88 ? -21.633 2.743 15.034 1.00 94.62 88 ASP A O 1
ATOM 705 N N . GLY A 1 89 ? -19.746 3.306 13.962 1.00 91.75 89 GLY A N 1
ATOM 706 C CA . GLY A 1 89 ? -19.298 4.273 14.958 1.00 91.75 89 GLY A CA 1
ATOM 707 C C . GLY A 1 89 ? -20.141 5.547 15.005 1.00 91.75 89 GLY A C 1
ATOM 708 O O . GLY A 1 89 ? -20.025 6.298 15.963 1.00 91.75 89 GLY A O 1
ATOM 709 N N . THR A 1 90 ? -20.992 5.812 14.007 1.00 91.50 90 THR A N 1
ATOM 710 C CA . THR A 1 90 ? -21.898 6.977 14.041 1.00 91.50 90 THR A CA 1
ATOM 711 C C . THR A 1 90 ? -23.123 6.755 14.926 1.00 91.50 90 THR A C 1
ATOM 713 O O . THR A 1 90 ? -23.709 7.723 15.404 1.00 91.50 90 THR A O 1
ATOM 716 N N . ALA A 1 91 ? -23.491 5.494 15.160 1.00 90.94 91 ALA A N 1
ATOM 717 C CA . ALA A 1 91 ? -24.614 5.107 16.009 1.00 90.94 91 ALA A CA 1
ATOM 718 C C . ALA A 1 91 ? -24.183 4.714 17.433 1.00 90.94 91 ALA A C 1
ATOM 720 O O . ALA A 1 91 ? -25.038 4.533 18.293 1.00 90.94 91 ALA A O 1
ATOM 721 N N . LEU A 1 92 ? -22.877 4.559 17.673 1.00 91.88 92 LEU A N 1
ATOM 722 C CA . LEU A 1 92 ? -22.322 4.030 18.915 1.00 91.88 92 LEU A CA 1
ATOM 723 C C . LEU A 1 92 ? -21.942 5.158 19.883 1.00 91.88 92 LEU A C 1
ATOM 725 O O . LEU A 1 92 ? -21.193 6.064 19.512 1.00 91.88 92 LEU A O 1
ATOM 729 N N . ASN A 1 93 ? -22.400 5.076 21.134 1.00 94.50 93 ASN A N 1
ATOM 730 C CA . ASN A 1 93 ? -21.928 5.971 22.194 1.00 94.50 93 ASN A CA 1
ATOM 731 C C . ASN A 1 93 ? -20.635 5.445 22.851 1.00 94.50 93 ASN A C 1
ATOM 733 O O . ASN A 1 93 ? -20.333 4.252 22.817 1.00 94.50 93 ASN A O 1
ATOM 737 N N . VAL A 1 94 ? -19.881 6.335 23.501 1.00 94.44 94 VAL A N 1
ATOM 738 C CA . VAL A 1 94 ? -18.625 6.000 24.195 1.00 94.44 94 VAL A CA 1
ATOM 739 C C . VAL A 1 94 ? -18.854 4.993 25.327 1.00 94.44 94 VAL A C 1
ATOM 741 O O . VAL A 1 94 ? -18.097 4.037 25.453 1.00 94.44 94 VAL A O 1
ATOM 744 N N . GLU A 1 95 ? -19.913 5.172 26.118 1.00 96.06 95 GLU A N 1
ATOM 745 C CA . GLU A 1 95 ? -20.261 4.281 27.238 1.00 96.06 95 GLU A CA 1
ATOM 746 C C . GLU A 1 95 ? -20.607 2.869 26.742 1.00 96.06 95 GLU A C 1
ATOM 748 O O . GLU A 1 95 ? -20.080 1.876 27.239 1.00 96.06 95 GLU A O 1
ATOM 753 N N . GLU A 1 96 ? -21.412 2.776 25.679 1.00 94.25 96 GLU A N 1
ATOM 754 C CA . GLU A 1 96 ? -21.771 1.495 25.064 1.00 94.25 96 GLU A CA 1
ATOM 755 C C . GLU A 1 96 ? -20.552 0.777 24.481 1.00 94.25 96 GLU A C 1
ATOM 757 O O . GLU A 1 96 ? -20.460 -0.450 24.552 1.00 94.25 96 GLU A O 1
ATOM 762 N N . PHE A 1 97 ? -19.608 1.529 23.907 1.00 95.50 97 PHE A N 1
ATOM 763 C CA . PHE A 1 97 ? -18.350 0.972 23.424 1.00 95.50 97 PHE A CA 1
ATOM 764 C C . PHE A 1 97 ? -17.496 0.421 24.573 1.00 95.50 97 PHE A C 1
ATOM 766 O O . PHE A 1 97 ? -16.947 -0.680 24.461 1.00 95.50 97 PHE A O 1
ATOM 773 N N . GLN A 1 98 ? -17.417 1.157 25.685 1.00 95.94 98 GLN A N 1
ATOM 774 C CA . GLN A 1 98 ? -16.652 0.748 26.859 1.00 95.94 98 GLN A CA 1
ATOM 775 C C . GLN A 1 98 ? -17.185 -0.550 27.461 1.00 95.94 98 GLN A C 1
ATOM 777 O O . GLN A 1 98 ? -16.415 -1.481 27.692 1.00 95.94 98 GLN A O 1
ATOM 782 N N . GLU A 1 99 ? -18.498 -0.644 27.669 1.00 96.25 99 GLU A N 1
ATOM 783 C CA . GLU A 1 99 ? -19.125 -1.819 28.276 1.00 96.25 99 GLU A CA 1
ATOM 784 C C . GLU A 1 99 ? -19.058 -3.060 27.378 1.00 96.25 99 GLU A C 1
ATOM 786 O O . GLU A 1 99 ? -18.821 -4.164 27.870 1.00 96.25 99 GLU A O 1
ATOM 791 N N . LYS A 1 100 ? -19.256 -2.898 26.061 1.00 94.00 100 LYS A N 1
ATOM 792 C CA . LYS A 1 100 ? -19.381 -4.031 25.127 1.00 94.00 100 LYS A CA 1
ATOM 793 C C . LYS A 1 100 ? -18.059 -4.497 24.521 1.00 94.00 100 LYS A C 1
ATOM 795 O O . LYS A 1 100 ? -17.942 -5.680 24.211 1.00 94.00 100 LYS A O 1
ATOM 800 N N . TYR A 1 101 ? -17.074 -3.612 24.352 1.00 95.75 101 TYR A N 1
ATOM 801 C CA . TYR A 1 101 ? -15.829 -3.937 23.644 1.00 95.75 101 TYR A CA 1
ATOM 802 C C . TYR A 1 101 ? -14.576 -3.678 24.484 1.00 95.75 101 TYR A C 1
ATOM 804 O O . TYR A 1 101 ? -13.749 -4.579 24.624 1.00 95.75 101 TYR A O 1
ATOM 812 N N . GLU A 1 102 ? -14.428 -2.494 25.086 1.00 95.50 102 GLU A N 1
ATOM 813 C CA . GLU A 1 102 ? -13.185 -2.112 25.779 1.00 95.50 102 GLU A CA 1
ATOM 814 C C . GLU A 1 102 ? -12.969 -2.880 27.095 1.00 95.50 102 GLU A C 1
ATOM 816 O O . GLU A 1 102 ? -11.948 -3.553 27.264 1.00 95.50 102 GLU A O 1
ATOM 821 N N . ALA A 1 103 ? -13.942 -2.836 28.010 1.00 96.88 103 ALA A N 1
ATOM 822 C CA . ALA A 1 103 ? -13.889 -3.515 29.303 1.00 96.88 103 ALA A CA 1
ATOM 823 C C . ALA A 1 103 ? -13.789 -5.050 29.183 1.00 96.88 103 ALA A C 1
ATOM 825 O O . ALA A 1 103 ? -12.934 -5.640 29.857 1.00 96.88 103 ALA A O 1
ATOM 826 N N . PRO A 1 104 ? -14.574 -5.727 28.315 1.00 96.44 104 PRO A N 1
ATOM 827 C CA . PRO A 1 104 ? -14.433 -7.165 28.102 1.00 96.44 104 PRO A CA 1
ATOM 828 C C . PRO A 1 104 ? -13.256 -7.530 27.180 1.00 96.44 104 PRO A C 1
ATOM 830 O O . PRO A 1 104 ? -12.949 -8.713 27.044 1.00 96.44 104 PRO A O 1
ATOM 833 N N . ARG A 1 105 ? -12.560 -6.542 26.591 1.00 96.31 105 ARG A N 1
ATOM 834 C CA . ARG A 1 105 ? -11.415 -6.709 25.673 1.00 96.31 105 ARG A CA 1
ATOM 835 C C . ARG A 1 105 ? -11.759 -7.500 24.408 1.00 96.31 105 ARG A C 1
ATOM 837 O O . ARG A 1 105 ? -10.973 -8.331 23.948 1.00 96.31 105 ARG A O 1
ATOM 844 N N . ILE A 1 106 ? -12.937 -7.240 23.851 1.00 95.44 106 ILE A N 1
ATOM 845 C CA . ILE A 1 106 ? -13.430 -7.891 22.637 1.00 95.44 106 ILE A CA 1
ATOM 846 C C . ILE A 1 106 ? -13.048 -7.031 21.423 1.00 95.44 106 ILE A C 1
ATOM 848 O O . ILE A 1 106 ? -13.419 -5.857 21.370 1.00 95.44 106 ILE A O 1
ATOM 852 N N . PRO A 1 107 ? -12.314 -7.576 20.436 1.00 94.94 107 PRO A N 1
ATOM 853 C CA . PRO A 1 107 ? -11.955 -6.829 19.239 1.00 94.94 107 PRO A CA 1
ATOM 854 C C . PRO A 1 107 ? -13.172 -6.628 18.327 1.00 94.94 107 PRO A C 1
ATOM 856 O O . PRO A 1 107 ? -13.926 -7.562 18.062 1.00 94.94 107 PRO A O 1
ATOM 859 N N . CYS A 1 108 ? -13.324 -5.417 17.793 1.00 94.50 108 CYS A N 1
ATOM 860 C CA . CYS A 1 108 ? -14.326 -5.084 16.783 1.00 94.50 108 CYS A CA 1
ATOM 861 C C . CYS A 1 108 ? -13.749 -4.127 15.728 1.00 94.50 108 CYS A C 1
ATOM 863 O O . CYS A 1 108 ? -12.746 -3.444 15.957 1.00 94.50 108 CYS A O 1
ATOM 865 N N . VAL A 1 109 ? -14.382 -4.073 14.554 1.00 95.38 109 VAL A N 1
ATOM 866 C CA . VAL A 1 109 ? -14.083 -3.085 13.509 1.00 95.38 109 VAL A CA 1
ATOM 867 C C . VAL A 1 109 ? -15.094 -1.951 13.595 1.00 95.38 109 VAL A C 1
ATOM 869 O O . VAL A 1 109 ? -16.280 -2.151 13.344 1.00 95.38 109 VAL A O 1
ATOM 872 N N . ILE A 1 110 ? -14.618 -0.738 13.856 1.00 95.50 110 ILE A N 1
ATOM 873 C CA . ILE A 1 110 ? -15.466 0.455 13.860 1.00 95.50 110 ILE A CA 1
ATOM 874 C C . ILE A 1 110 ? -15.496 1.058 12.454 1.00 95.50 110 ILE A C 1
ATOM 876 O O . ILE A 1 110 ? -14.462 1.368 11.860 1.00 95.50 110 ILE A O 1
ATOM 880 N N . THR A 1 111 ? -16.695 1.223 11.911 1.00 94.81 111 THR A N 1
ATOM 881 C CA . THR A 1 111 ? -16.947 1.764 10.572 1.00 94.81 111 THR A CA 1
ATOM 882 C C . THR A 1 111 ? -17.614 3.139 10.655 1.00 94.81 111 THR A C 1
ATOM 884 O O . THR A 1 111 ? -18.028 3.581 11.721 1.00 94.81 111 THR A O 1
ATOM 887 N N . GLY A 1 112 ? -17.675 3.876 9.543 1.00 91.81 112 GLY A N 1
ATOM 888 C CA . GLY A 1 112 ? -18.449 5.124 9.458 1.00 91.81 112 GLY A CA 1
ATOM 889 C C . GLY A 1 112 ? -17.765 6.397 9.977 1.00 91.81 112 GLY A C 1
ATOM 890 O O . GLY A 1 112 ? -18.105 7.479 9.507 1.00 91.81 112 GLY A O 1
ATOM 891 N N . LEU A 1 113 ? -16.749 6.296 10.839 1.00 92.06 113 LEU A N 1
ATOM 892 C CA . LEU A 1 113 ? -16.078 7.467 11.433 1.00 92.06 113 LEU A CA 1
ATOM 893 C C . LEU A 1 113 ? -15.192 8.259 10.457 1.00 92.06 113 LEU A C 1
ATOM 895 O O . LEU A 1 113 ? -15.018 9.467 10.605 1.00 92.06 113 LEU A O 1
ATOM 899 N N . THR A 1 114 ? -14.630 7.600 9.443 1.00 93.12 114 THR A N 1
ATOM 900 C CA . THR A 1 114 ? -13.642 8.214 8.539 1.00 93.12 114 THR A CA 1
ATOM 901 C C . THR A 1 114 ? -14.252 8.841 7.284 1.00 93.12 114 THR A C 1
ATOM 903 O O . THR A 1 114 ? -13.516 9.397 6.477 1.00 93.12 114 THR A O 1
ATOM 906 N N . ARG A 1 115 ? -15.586 8.811 7.108 1.00 90.31 115 ARG A N 1
ATOM 907 C CA . ARG A 1 115 ? -16.265 9.217 5.854 1.00 90.31 115 ARG A CA 1
ATOM 908 C C . ARG A 1 115 ? -15.911 10.632 5.383 1.00 90.31 115 ARG A C 1
ATOM 910 O O . ARG A 1 115 ? -15.806 10.866 4.186 1.00 90.31 115 ARG A O 1
ATOM 917 N N . ASN A 1 116 ? -15.694 11.554 6.320 1.00 92.50 116 ASN A N 1
ATOM 918 C CA . ASN A 1 116 ? -15.410 12.963 6.027 1.00 92.50 116 ASN A CA 1
ATOM 919 C C . ASN A 1 116 ? -13.905 13.286 5.990 1.00 92.50 116 ASN A C 1
ATOM 921 O O . ASN A 1 116 ? -13.518 14.454 5.939 1.00 92.50 116 ASN A O 1
ATOM 925 N N . TRP A 1 117 ? -13.028 12.282 6.076 1.00 93.94 117 TRP A N 1
ATOM 926 C CA . TRP A 1 117 ? -11.590 12.520 6.117 1.00 93.94 117 TRP A CA 1
ATOM 927 C C . TRP A 1 117 ? -11.055 12.853 4.727 1.00 93.94 117 TRP A C 1
ATOM 929 O O . TRP A 1 117 ? -11.159 12.057 3.796 1.00 93.94 117 TRP A O 1
ATOM 939 N N . LYS A 1 118 ? -10.347 13.985 4.618 1.00 91.19 118 LYS A N 1
ATOM 940 C CA . LYS A 1 118 ? -9.630 14.392 3.392 1.00 91.19 118 LYS A CA 1
ATOM 941 C C . LYS A 1 118 ? -8.604 13.357 2.909 1.00 91.19 118 LYS A C 1
ATOM 943 O O . LYS A 1 118 ? -8.171 13.404 1.761 1.00 91.19 118 LYS A O 1
ATOM 948 N N . ALA A 1 119 ? -8.216 12.411 3.767 1.00 89.81 119 ALA A N 1
ATOM 949 C CA . ALA A 1 119 ? -7.365 11.281 3.407 1.00 89.81 119 ALA A CA 1
ATOM 950 C C . ALA A 1 119 ? -7.941 10.457 2.241 1.00 89.81 119 ALA A C 1
ATOM 952 O O . ALA A 1 119 ? -7.166 9.984 1.414 1.00 89.81 119 ALA A O 1
ATOM 953 N N . HIS A 1 120 ? -9.272 10.359 2.118 1.00 86.94 120 HIS A N 1
ATOM 954 C CA . HIS A 1 120 ? -9.922 9.661 1.005 1.00 86.94 120 HIS A CA 1
ATOM 955 C C . HIS A 1 120 ? -9.574 10.258 -0.370 1.00 86.94 120 HIS A C 1
ATOM 957 O O . HIS A 1 120 ? -9.497 9.525 -1.352 1.00 86.94 120 HIS A O 1
ATOM 963 N N . GLU A 1 121 ? -9.313 11.565 -0.442 1.00 87.88 121 GLU A N 1
ATOM 964 C CA . GLU A 1 121 ? -8.946 12.257 -1.684 1.00 87.88 121 GLU A CA 1
ATOM 965 C C . GLU A 1 121 ? -7.422 12.372 -1.852 1.00 87.88 121 GLU A C 1
ATOM 967 O O . GLU A 1 121 ? -6.882 12.203 -2.954 1.00 87.88 121 GLU A O 1
ATOM 972 N N . ASN A 1 122 ? -6.720 12.642 -0.747 1.00 87.19 122 ASN A N 1
ATOM 973 C CA . ASN A 1 122 ? -5.299 12.984 -0.751 1.00 87.19 122 ASN A CA 1
ATOM 974 C C . ASN A 1 122 ? -4.377 11.764 -0.815 1.00 87.19 122 ASN A C 1
ATOM 976 O O . ASN A 1 122 ? -3.318 11.835 -1.436 1.00 87.19 122 ASN A O 1
ATOM 980 N N . TRP A 1 123 ? -4.738 10.645 -0.183 1.00 87.75 123 TRP A N 1
ATOM 981 C CA . TRP A 1 123 ? -3.867 9.467 -0.083 1.00 87.75 123 TRP A CA 1
ATOM 982 C C . TRP A 1 123 ? -4.072 8.519 -1.261 1.00 87.75 123 TRP A C 1
ATOM 984 O O . TRP A 1 123 ? -4.350 7.332 -1.111 1.00 87.75 123 TRP A O 1
ATOM 994 N N . THR A 1 124 ? -3.926 9.067 -2.464 1.00 86.00 124 THR A N 1
ATOM 995 C CA . THR A 1 124 ? -3.968 8.311 -3.713 1.00 86.00 124 THR A CA 1
ATOM 996 C C . THR A 1 124 ? -2.595 8.333 -4.370 1.00 86.00 124 THR A C 1
ATOM 998 O O . THR A 1 124 ? -1.931 9.369 -4.430 1.00 86.00 124 THR A O 1
ATOM 1001 N N . ILE A 1 125 ? -2.150 7.184 -4.887 1.00 83.31 125 ILE A N 1
ATOM 1002 C CA . ILE A 1 125 ? -0.934 7.121 -5.704 1.00 83.31 125 ILE A CA 1
ATOM 1003 C C . ILE A 1 125 ? -1.282 7.727 -7.063 1.00 83.31 125 ILE A C 1
ATOM 1005 O O . ILE A 1 125 ?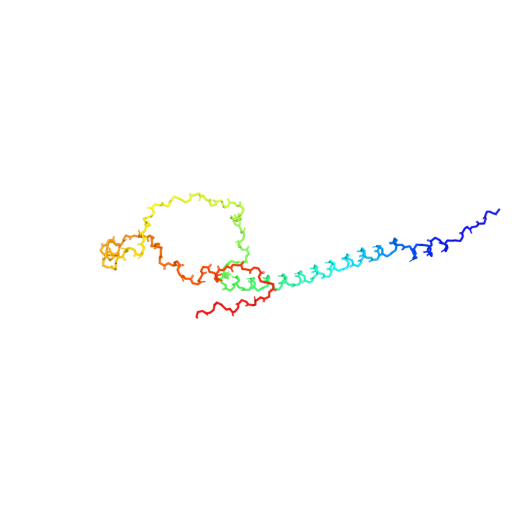 -1.659 7.036 -8.007 1.00 83.31 125 ILE A O 1
ATOM 1009 N N . ARG A 1 126 ? -1.193 9.053 -7.164 1.00 79.38 126 ARG A N 1
ATOM 1010 C CA . ARG A 1 126 ? -1.195 9.726 -8.460 1.00 79.38 126 ARG A CA 1
ATOM 1011 C C . ARG A 1 126 ? 0.195 9.540 -9.047 1.00 79.38 126 ARG A C 1
ATOM 1013 O O . ARG A 1 126 ? 1.184 9.865 -8.391 1.00 79.38 126 ARG A O 1
ATOM 1020 N N . VAL A 1 127 ? 0.282 9.029 -10.276 1.00 57.06 127 VAL A N 1
ATOM 1021 C CA . VAL A 1 127 ? 1.538 8.969 -11.041 1.00 57.06 127 VAL A CA 1
ATOM 1022 C C . VAL A 1 127 ? 1.913 10.402 -11.423 1.00 57.06 127 VAL A C 1
ATOM 1024 O O . VAL A 1 127 ? 1.692 10.870 -12.539 1.00 57.06 127 VAL A O 1
ATOM 1027 N N . SER A 1 128 ? 2.383 11.159 -10.435 1.00 49.97 128 SER A N 1
ATOM 1028 C CA . SER A 1 128 ? 2.764 12.541 -10.629 1.00 49.97 128 SER A CA 1
ATOM 1029 C C . SER A 1 128 ? 4.054 12.544 -11.431 1.00 49.97 128 SER A C 1
ATOM 1031 O O . SER A 1 128 ? 5.056 11.954 -11.029 1.00 49.97 128 SER A O 1
ATOM 1033 N N . HIS A 1 129 ? 4.026 13.201 -12.583 1.00 47.66 129 HIS A N 1
ATOM 1034 C CA . HIS A 1 129 ? 5.219 13.377 -13.399 1.00 47.66 129 HIS A CA 1
ATOM 1035 C C . HIS A 1 129 ? 6.281 14.230 -12.692 1.00 47.66 129 HIS A C 1
ATOM 1037 O O . HIS A 1 129 ? 7.398 14.305 -13.188 1.00 47.66 129 HIS A O 1
ATOM 1043 N N . PHE A 1 130 ? 5.964 14.876 -11.560 1.00 42.72 130 PHE A N 1
ATOM 1044 C CA . PHE A 1 130 ? 6.861 15.833 -10.924 1.00 42.72 130 PHE A CA 1
ATOM 1045 C C . PHE A 1 130 ? 6.380 16.254 -9.518 1.00 42.72 130 PHE A C 1
ATOM 1047 O O . PHE A 1 130 ? 6.022 17.405 -9.312 1.00 42.72 130 PHE A O 1
ATOM 1054 N N . TYR A 1 131 ? 6.368 15.364 -8.521 1.00 42.09 131 TYR A N 1
ATOM 1055 C CA . TYR A 1 131 ? 6.394 15.825 -7.123 1.00 42.09 131 TYR A CA 1
ATOM 1056 C C . TYR A 1 131 ? 7.451 15.068 -6.315 1.00 42.09 131 TYR A C 1
ATOM 1058 O O . TYR A 1 131 ? 7.391 13.840 -6.210 1.00 42.09 131 TYR A O 1
ATOM 1066 N N . PRO A 1 132 ? 8.451 15.770 -5.746 1.00 41.78 132 PRO A N 1
ATOM 1067 C CA . PRO A 1 132 ? 9.340 15.170 -4.770 1.00 41.78 132 PRO A CA 1
ATOM 1068 C C . PRO A 1 132 ? 8.524 14.840 -3.514 1.00 41.78 132 PRO A C 1
ATOM 1070 O O . PRO A 1 132 ? 7.693 15.626 -3.068 1.00 41.78 132 PRO A O 1
ATOM 1073 N N . ILE A 1 133 ? 8.767 13.648 -2.976 1.00 45.41 133 ILE A N 1
ATOM 1074 C CA . ILE A 1 133 ? 8.048 12.975 -1.884 1.00 45.41 133 ILE A CA 1
ATOM 1075 C C . ILE A 1 133 ? 8.340 13.665 -0.531 1.00 45.41 133 ILE A C 1
ATOM 1077 O O . ILE A 1 133 ? 8.839 13.054 0.407 1.00 45.41 133 ILE A O 1
ATOM 1081 N N . TYR A 1 134 ? 8.077 14.966 -0.434 1.00 40.25 134 TYR A N 1
ATOM 1082 C CA . TYR A 1 134 ? 8.233 15.777 0.774 1.00 40.25 134 TYR A CA 1
ATOM 1083 C C . TYR A 1 134 ? 6.943 16.560 1.040 1.00 40.25 134 TYR A C 1
ATOM 1085 O O . TYR A 1 134 ? 6.926 17.784 1.019 1.00 40.25 134 TYR A O 1
ATOM 1093 N N . SER A 1 135 ? 5.828 15.858 1.241 1.00 35.12 135 SER A N 1
ATOM 1094 C CA . SER A 1 135 ? 4.623 16.459 1.842 1.00 35.12 135 SER A CA 1
ATOM 1095 C C . SER A 1 135 ? 3.736 15.420 2.544 1.00 35.12 135 SER A C 1
ATOM 1097 O O . SER A 1 135 ? 2.518 15.517 2.568 1.00 35.12 135 SER A O 1
ATOM 1099 N N . CYS A 1 136 ? 4.365 14.403 3.134 1.00 38.72 136 CYS A N 1
ATOM 1100 C CA . CYS A 1 136 ? 3.764 13.617 4.211 1.00 38.72 136 CYS A CA 1
ATOM 1101 C C . CYS A 1 136 ? 4.659 13.764 5.444 1.00 38.72 136 CYS A C 1
ATOM 1103 O O . CYS A 1 136 ? 5.293 12.816 5.891 1.00 38.72 136 CYS A O 1
ATOM 1105 N N . LEU A 1 137 ? 4.772 14.996 5.933 1.00 32.62 137 LEU A N 1
ATOM 1106 C CA . LEU A 1 137 ? 5.108 15.264 7.324 1.00 32.62 137 LEU A CA 1
ATOM 1107 C C . LEU A 1 137 ? 3.822 15.813 7.935 1.00 32.62 137 LEU A C 1
ATOM 1109 O O . LEU A 1 137 ? 3.330 16.854 7.501 1.00 32.62 137 LEU A O 1
ATOM 1113 N N . ILE A 1 138 ? 3.248 15.005 8.823 1.00 35.97 138 ILE A N 1
ATOM 1114 C CA . ILE A 1 138 ? 2.296 15.443 9.845 1.00 35.97 138 ILE A CA 1
ATOM 1115 C C . ILE A 1 138 ? 3.038 16.400 10.778 1.00 35.97 138 ILE A C 1
ATOM 1117 O O . ILE A 1 138 ? 4.228 16.114 11.053 1.00 35.97 138 ILE A O 1
#

pLDDT: mean 82.59, std 16.26, range [32.62, 96.88]